Protein AF-A0A2V6USX5-F1 (afdb_monomer_lite)

pLDDT: mean 77.15, std 13.16, range [43.75, 92.25]

Radius of gyration: 32.13 Å; chains: 1; bounding box: 84×15×93 Å

Secondary structure (DSSP, 8-state):
--HHHHHHHHHHHHHHHHHHHHHHHHHHHHHHHHHTT-----HHHHHHHHHHHHHHHHHHHHHHHHHHHHHHHHHHHHHHHHHHHHHHHHHHHHHHTS-------------

Structure (mmCIF, N/CA/C/O backbone):
data_AF-A0A2V6USX5-F1
#
_entry.id   AF-A0A2V6USX5-F1
#
loop_
_atom_site.group_PDB
_atom_site.id
_atom_site.type_symbol
_atom_site.label_atom_id
_atom_site.label_alt_id
_atom_site.label_comp_id
_atom_site.label_asym_id
_atom_site.label_entity_id
_atom_site.label_seq_id
_atom_site.pdbx_PDB_ins_code
_atom_site.Cartn_x
_atom_site.Cartn_y
_atom_site.Cartn_z
_atom_site.occupancy
_atom_site.B_iso_or_equiv
_atom_site.auth_seq_id
_atom_site.auth_comp_id
_atom_site.auth_asym_id
_atom_site.auth_atom_id
_atom_site.pdbx_PDB_model_num
ATOM 1 N N . MET A 1 1 ? 27.424 0.234 -5.697 1.00 51.62 1 MET A N 1
ATOM 2 C CA . MET A 1 1 ? 26.794 -0.092 -4.396 1.00 51.62 1 MET A CA 1
ATOM 3 C C . MET A 1 1 ? 25.815 1.011 -3.959 1.00 51.62 1 MET A C 1
ATOM 5 O O . MET A 1 1 ? 25.961 1.557 -2.880 1.00 51.62 1 MET A O 1
ATOM 9 N N . VAL A 1 2 ? 24.807 1.354 -4.779 1.00 58.47 2 VAL A N 1
ATOM 10 C CA . VAL A 1 2 ? 23.863 2.470 -4.489 1.00 58.47 2 VAL A CA 1
ATOM 11 C C . VAL A 1 2 ? 22.418 1.989 -4.279 1.00 58.47 2 VAL A C 1
ATOM 13 O O . VAL A 1 2 ? 21.555 2.751 -3.870 1.00 58.47 2 VAL A O 1
ATOM 16 N N . LEU A 1 3 ? 22.141 0.704 -4.525 1.00 59.66 3 LEU A N 1
ATOM 17 C CA . LEU A 1 3 ? 20.786 0.153 -4.441 1.00 59.66 3 LEU A CA 1
ATOM 18 C C . LEU A 1 3 ? 20.282 0.053 -2.990 1.00 59.66 3 LEU A C 1
ATOM 20 O O . LEU A 1 3 ? 19.113 0.312 -2.728 1.00 59.66 3 LEU A O 1
ATOM 24 N N . ALA A 1 4 ? 21.177 -0.271 -2.051 1.00 70.81 4 ALA A N 1
ATOM 25 C CA . ALA A 1 4 ? 20.863 -0.369 -0.627 1.00 70.81 4 ALA A CA 1
ATOM 26 C C . ALA A 1 4 ? 20.376 0.966 -0.015 1.00 70.81 4 ALA A C 1
ATOM 28 O O . ALA A 1 4 ? 19.287 0.965 0.550 1.00 70.81 4 ALA A O 1
ATOM 29 N N . PRO A 1 5 ? 21.077 2.110 -0.173 1.00 81.56 5 PRO A N 1
ATOM 30 C CA . PRO A 1 5 ? 20.610 3.385 0.387 1.00 81.56 5 PRO A CA 1
ATOM 31 C C . PRO A 1 5 ? 19.331 3.921 -0.275 1.00 81.56 5 PRO A C 1
ATOM 33 O O . PRO A 1 5 ? 18.529 4.591 0.369 1.00 81.56 5 PRO A O 1
ATOM 36 N N . VAL A 1 6 ? 19.089 3.607 -1.552 1.00 85.19 6 VAL A N 1
ATOM 37 C CA . VAL A 1 6 ? 17.823 3.971 -2.213 1.00 85.19 6 VAL A CA 1
ATOM 38 C C . VAL A 1 6 ? 16.657 3.166 -1.632 1.00 85.19 6 VAL A C 1
ATOM 40 O O . VAL A 1 6 ? 15.585 3.719 -1.391 1.00 85.19 6 VAL A O 1
ATOM 43 N N . ALA A 1 7 ? 16.865 1.875 -1.363 1.00 84.69 7 ALA A N 1
ATOM 44 C CA . ALA A 1 7 ? 15.853 1.023 -0.750 1.00 84.69 7 ALA A CA 1
ATOM 45 C C . ALA A 1 7 ? 15.509 1.460 0.683 1.00 84.69 7 ALA A C 1
ATOM 47 O O . ALA A 1 7 ? 14.334 1.437 1.042 1.00 84.69 7 ALA A O 1
ATOM 48 N N . THR A 1 8 ? 16.491 1.899 1.480 1.00 87.06 8 THR A N 1
ATOM 49 C CA . THR A 1 8 ? 16.240 2.381 2.849 1.00 87.06 8 THR A CA 1
ATOM 50 C C . THR A 1 8 ? 15.443 3.680 2.856 1.00 87.06 8 THR A C 1
ATOM 52 O O . THR A 1 8 ? 14.432 3.757 3.544 1.00 87.06 8 THR A O 1
ATOM 55 N N . VAL A 1 9 ? 15.803 4.662 2.020 1.00 89.94 9 VAL A N 1
ATOM 56 C CA . VAL A 1 9 ? 15.051 5.930 1.917 1.00 89.94 9 VAL A CA 1
ATOM 57 C C . VAL A 1 9 ? 13.613 5.692 1.448 1.00 89.94 9 VAL A C 1
ATOM 59 O O . VAL A 1 9 ? 12.675 6.309 1.961 1.00 89.94 9 VAL A O 1
ATOM 62 N N . LEU A 1 10 ? 13.419 4.777 0.491 1.00 87.31 10 LEU A N 1
ATOM 63 C CA . LEU A 1 10 ? 12.087 4.365 0.048 1.00 87.31 10 LEU A CA 1
ATOM 64 C C . LEU A 1 10 ? 11.301 3.687 1.172 1.00 87.31 10 LEU A C 1
ATOM 66 O O . LEU A 1 10 ? 10.138 4.026 1.377 1.00 87.31 10 LEU A O 1
ATOM 70 N N . ALA A 1 11 ? 11.918 2.753 1.897 1.00 86.94 11 ALA A N 1
ATOM 71 C CA . ALA A 1 11 ? 11.276 2.055 3.004 1.00 86.94 11 ALA A CA 1
ATOM 72 C C . ALA A 1 11 ? 10.849 3.032 4.106 1.00 86.94 11 ALA A C 1
ATOM 74 O O . ALA A 1 11 ? 9.690 2.999 4.516 1.00 86.94 11 ALA A O 1
ATOM 75 N N . ASP A 1 12 ? 11.730 3.947 4.511 1.00 90.19 12 ASP A N 1
ATOM 76 C CA . ASP A 1 12 ? 11.435 4.953 5.534 1.00 90.19 12 ASP A CA 1
ATOM 77 C C . ASP A 1 12 ? 10.293 5.873 5.094 1.00 90.19 12 ASP A C 1
ATOM 79 O O . ASP A 1 12 ? 9.323 6.057 5.829 1.00 90.19 12 ASP A O 1
ATOM 83 N N . SER A 1 13 ? 10.339 6.370 3.855 1.00 88.50 13 SER A N 1
ATOM 84 C CA . SER A 1 13 ? 9.286 7.233 3.302 1.00 88.50 13 SER A CA 1
ATOM 85 C C . SER A 1 13 ? 7.931 6.519 3.243 1.00 88.50 13 SER A C 1
ATOM 87 O O . SER A 1 13 ? 6.896 7.096 3.587 1.00 88.50 13 SER A O 1
ATOM 89 N N . LEU A 1 14 ? 7.925 5.248 2.829 1.00 85.69 14 LEU A N 1
ATOM 90 C CA . LEU A 1 14 ? 6.715 4.430 2.766 1.00 85.69 14 LEU A CA 1
ATOM 91 C C . LEU A 1 14 ? 6.167 4.133 4.159 1.00 85.69 14 LEU A C 1
ATOM 93 O O . LEU A 1 14 ? 4.958 4.244 4.361 1.00 85.69 14 LEU A O 1
ATOM 97 N N . LEU A 1 15 ? 7.021 3.784 5.120 1.00 87.69 15 LEU A N 1
ATOM 98 C CA . LEU A 1 15 ? 6.609 3.528 6.498 1.00 87.69 15 LEU A CA 1
ATOM 99 C C . LEU A 1 15 ? 6.009 4.789 7.123 1.00 87.69 15 LEU A C 1
ATOM 101 O O . LEU A 1 15 ? 4.882 4.748 7.620 1.00 87.69 15 LEU A O 1
ATOM 105 N N . GLN A 1 16 ? 6.703 5.922 7.025 1.00 89.31 16 GLN A N 1
ATOM 106 C CA . GLN A 1 16 ? 6.259 7.186 7.610 1.00 89.31 16 GLN A CA 1
ATOM 107 C C . GLN A 1 16 ? 4.957 7.687 6.963 1.00 89.31 16 GLN A C 1
ATOM 109 O O . GLN A 1 16 ? 4.015 8.068 7.663 1.00 89.31 16 GLN A O 1
ATOM 114 N N . GLY A 1 17 ? 4.848 7.600 5.633 1.00 86.69 17 GLY A N 1
ATOM 115 C CA . GLY A 1 17 ? 3.623 7.940 4.906 1.00 86.69 17 GLY A CA 1
ATOM 116 C C . GLY A 1 17 ? 2.446 7.016 5.241 1.00 86.69 17 GLY A C 1
ATOM 117 O O . GLY A 1 17 ? 1.326 7.485 5.454 1.00 86.69 17 GLY A O 1
ATOM 118 N N . THR A 1 18 ? 2.691 5.706 5.352 1.00 86.75 18 THR A N 1
ATOM 119 C CA . THR A 1 18 ? 1.647 4.708 5.650 1.00 86.75 18 THR A CA 1
ATOM 120 C C . THR A 1 18 ? 1.109 4.859 7.070 1.00 86.75 18 THR A C 1
ATOM 122 O O . THR A 1 18 ? -0.099 4.735 7.280 1.00 86.75 18 THR A O 1
ATOM 125 N N . VAL A 1 19 ? 1.968 5.172 8.044 1.00 88.81 19 VAL A N 1
ATOM 126 C CA . VAL A 1 19 ? 1.549 5.421 9.434 1.00 88.81 19 VAL A CA 1
ATOM 127 C C . VAL A 1 19 ? 0.607 6.625 9.510 1.00 88.81 19 VAL A C 1
ATOM 129 O O . VAL A 1 19 ? -0.459 6.531 10.125 1.00 88.81 19 VAL A O 1
ATOM 132 N N . ASN A 1 20 ? 0.945 7.718 8.823 1.00 89.12 20 ASN A N 1
ATOM 133 C CA . ASN A 1 20 ? 0.098 8.910 8.769 1.00 89.12 20 ASN A CA 1
ATOM 134 C C . ASN A 1 20 ? -1.247 8.612 8.092 1.00 89.12 20 ASN A C 1
ATOM 136 O O . ASN A 1 20 ? -2.301 8.967 8.622 1.00 89.12 20 ASN A O 1
ATOM 140 N N . ALA A 1 21 ? -1.229 7.876 6.978 1.00 88.44 21 ALA A N 1
ATOM 141 C CA . ALA A 1 21 ? -2.445 7.460 6.286 1.00 88.44 21 ALA A CA 1
ATOM 142 C C . ALA A 1 21 ? -3.343 6.568 7.161 1.00 88.44 21 ALA A C 1
ATOM 144 O O . ALA A 1 21 ? -4.557 6.770 7.200 1.00 88.44 21 ALA A O 1
ATOM 145 N N . LEU A 1 22 ? -2.770 5.613 7.904 1.00 88.06 22 LEU A N 1
ATOM 146 C CA . LEU A 1 22 ? -3.520 4.737 8.809 1.00 88.06 22 LEU A CA 1
ATOM 147 C C . LEU A 1 22 ? -4.203 5.525 9.932 1.00 88.06 22 LEU A C 1
ATOM 149 O O . LEU A 1 22 ? -5.357 5.240 10.270 1.00 88.06 22 LEU A O 1
ATOM 153 N N . LEU A 1 23 ? -3.514 6.515 10.504 1.00 86.81 23 LEU A N 1
ATOM 154 C CA . LEU A 1 23 ? -4.079 7.359 11.553 1.00 86.81 23 LEU A CA 1
ATOM 155 C C . LEU A 1 23 ? -5.264 8.176 11.025 1.00 86.81 23 LEU A C 1
ATOM 157 O O . LEU A 1 23 ? -6.329 8.169 11.649 1.00 86.81 23 LEU A O 1
ATOM 161 N N . THR A 1 24 ? -5.120 8.794 9.849 1.00 90.81 24 THR A N 1
ATOM 162 C CA . THR A 1 24 ? -6.214 9.507 9.172 1.00 90.81 24 THR A CA 1
ATOM 163 C C . THR A 1 24 ? -7.392 8.578 8.903 1.00 90.81 24 THR A C 1
ATOM 165 O O . THR A 1 24 ? -8.538 8.924 9.189 1.00 90.81 24 THR A O 1
ATOM 168 N N . PHE A 1 25 ? -7.121 7.362 8.429 1.00 88.06 25 PHE A N 1
ATOM 169 C CA . PHE A 1 25 ? -8.159 6.383 8.135 1.00 88.06 25 PHE A CA 1
ATOM 170 C C . PHE A 1 25 ? -8.929 5.968 9.400 1.00 88.06 25 PHE A C 1
ATOM 172 O O . PHE A 1 25 ? -10.162 5.882 9.408 1.00 88.06 25 PHE A O 1
ATOM 179 N N . ARG A 1 26 ? -8.208 5.773 10.50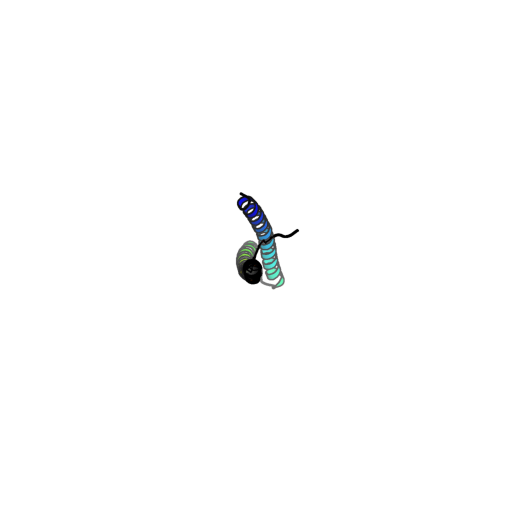7 1.00 87.31 26 ARG A N 1
ATOM 180 C CA . ARG A 1 26 ? -8.795 5.455 11.811 1.00 87.31 26 ARG A CA 1
ATOM 181 C C . ARG A 1 26 ? -9.674 6.591 12.331 1.00 87.31 26 ARG A C 1
ATOM 183 O O . ARG A 1 26 ? -10.771 6.314 12.813 1.00 87.31 26 ARG A O 1
ATOM 190 N N . ILE A 1 27 ? -9.228 7.844 12.215 1.00 89.25 27 ILE A N 1
ATOM 191 C CA . ILE A 1 27 ? -10.023 9.020 12.606 1.00 89.25 27 ILE A CA 1
ATOM 192 C C . ILE A 1 27 ? -11.270 9.139 11.721 1.00 89.25 27 ILE A C 1
ATOM 194 O O . ILE A 1 27 ? -12.361 9.335 12.249 1.00 89.25 27 ILE A O 1
ATOM 198 N N . GLY A 1 28 ? -11.146 8.921 10.410 1.00 87.88 28 GLY A N 1
ATOM 199 C CA . GLY A 1 28 ? -12.279 8.925 9.479 1.00 87.88 28 GLY A CA 1
ATOM 200 C C . GLY A 1 28 ? -13.342 7.875 9.820 1.00 87.88 28 GLY A C 1
ATOM 201 O O . GLY A 1 28 ? -14.531 8.184 9.828 1.00 87.88 28 GLY A O 1
ATOM 202 N N . CYS A 1 29 ? -12.935 6.655 10.189 1.00 86.00 29 CYS A N 1
ATOM 203 C CA . CYS A 1 29 ? -13.868 5.612 10.637 1.00 86.00 29 CYS A CA 1
ATOM 204 C C . CYS A 1 29 ? -14.566 5.976 11.957 1.00 86.00 29 CYS A C 1
ATOM 206 O O . CYS A 1 29 ? -15.749 5.682 12.131 1.00 86.00 29 CYS A O 1
ATOM 208 N N . ILE A 1 30 ? -13.853 6.620 12.889 1.00 86.00 30 ILE A N 1
ATOM 209 C CA . ILE A 1 30 ? -14.446 7.123 14.135 1.00 86.00 30 ILE A CA 1
ATOM 210 C C . ILE A 1 30 ? -15.476 8.209 13.808 1.00 86.00 30 ILE A C 1
ATOM 212 O O . ILE A 1 30 ? -16.630 8.076 14.207 1.00 86.00 30 ILE A O 1
ATOM 216 N N . ALA A 1 31 ? -15.094 9.225 13.033 1.00 87.31 31 ALA A N 1
ATOM 217 C CA . ALA A 1 31 ? -15.974 10.320 12.632 1.00 87.31 31 ALA A CA 1
ATOM 218 C C . ALA A 1 31 ? -17.236 9.805 11.925 1.00 87.31 31 ALA A C 1
ATOM 220 O O . ALA A 1 31 ? -18.343 10.153 12.322 1.00 87.31 31 ALA A O 1
ATOM 221 N N . LYS A 1 32 ? -17.084 8.874 10.972 1.00 85.38 32 LYS A N 1
ATOM 222 C CA . LYS A 1 32 ? -18.203 8.229 10.269 1.00 85.38 32 LYS A CA 1
ATOM 223 C C . LYS A 1 32 ? -19.205 7.583 11.230 1.00 85.38 32 LYS A C 1
ATOM 225 O O . LYS A 1 32 ? -20.406 7.684 11.013 1.00 85.38 32 LYS A O 1
ATOM 230 N N . ARG A 1 33 ? -18.731 6.932 12.298 1.00 81.12 33 ARG A N 1
ATOM 231 C CA . ARG A 1 33 ? -19.598 6.292 13.302 1.00 81.12 33 ARG A CA 1
ATOM 232 C C . ARG A 1 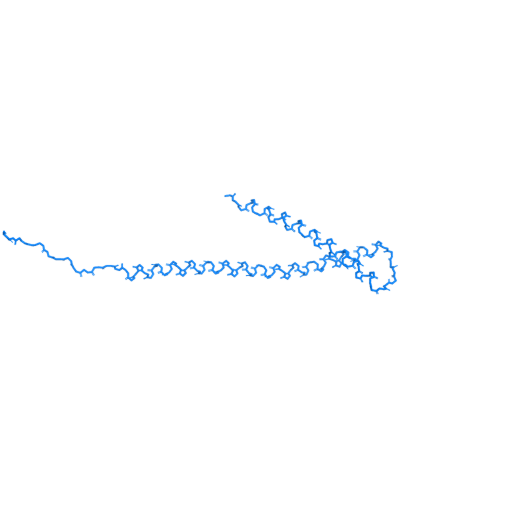33 ? -20.299 7.302 14.209 1.00 81.12 33 ARG A C 1
ATOM 234 O O . ARG A 1 33 ? -21.451 7.071 14.556 1.00 81.12 33 ARG A O 1
ATOM 241 N N . TYR A 1 34 ? -19.636 8.407 14.552 1.00 79.62 34 TYR A N 1
ATOM 242 C CA . TYR A 1 34 ? -20.261 9.506 15.295 1.00 79.62 34 TYR A CA 1
ATOM 243 C C . TYR A 1 34 ? -21.334 10.220 14.459 1.00 79.62 34 TYR A C 1
ATOM 245 O O . TYR A 1 34 ? -22.413 10.501 14.970 1.00 79.62 34 TYR A O 1
ATOM 253 N N . SER A 1 35 ? -21.086 10.446 13.165 1.00 80.62 35 SER A N 1
ATOM 254 C CA . SER A 1 35 ? -22.057 11.062 12.249 1.00 80.62 35 SER A CA 1
ATOM 255 C C . SER A 1 35 ? -23.228 10.144 11.877 1.00 80.62 35 SER A C 1
ATOM 257 O O . SER A 1 35 ? -24.266 10.635 11.452 1.00 80.62 35 SER A O 1
ATOM 259 N N . ALA A 1 36 ? -23.088 8.823 12.037 1.00 79.06 36 ALA A N 1
ATOM 260 C CA . ALA A 1 36 ? -24.126 7.844 11.703 1.00 79.06 36 ALA A CA 1
ATOM 261 C C . ALA A 1 36 ? -25.243 7.704 12.762 1.00 79.06 36 ALA A C 1
ATOM 263 O O . ALA A 1 36 ? -26.125 6.868 12.589 1.00 79.06 36 ALA A O 1
ATOM 264 N N . GLY A 1 37 ? -25.212 8.469 13.862 1.00 65.06 37 GLY A N 1
ATOM 265 C CA . GLY A 1 37 ? -26.285 8.477 14.871 1.00 65.06 37 GLY A CA 1
ATOM 266 C C . GLY A 1 37 ? -26.456 7.170 15.664 1.00 65.06 37 GLY A C 1
ATOM 267 O O . GLY A 1 37 ? -27.508 6.938 16.251 1.00 65.06 37 GLY A O 1
ATOM 268 N N . MET A 1 38 ? -25.446 6.294 15.675 1.00 62.16 38 MET A N 1
ATOM 269 C CA . MET A 1 38 ? -25.520 4.967 16.302 1.00 62.16 38 MET A CA 1
ATOM 270 C C . MET A 1 38 ? -25.493 5.072 17.846 1.00 62.16 38 MET A C 1
ATOM 272 O O . MET A 1 38 ? -24.679 5.842 18.364 1.00 62.16 38 MET A O 1
ATOM 276 N N . PRO A 1 39 ? -26.299 4.294 18.606 1.00 59.09 39 PRO A N 1
ATOM 277 C CA . PRO A 1 39 ? -26.251 4.305 20.070 1.00 59.09 39 PRO A CA 1
ATOM 278 C C . PRO A 1 39 ? -24.859 3.867 20.518 1.00 59.09 39 PRO A C 1
ATOM 280 O O . PRO A 1 39 ? -24.444 2.759 20.183 1.00 59.09 39 PRO A O 1
ATOM 283 N N . LEU A 1 40 ? -24.120 4.740 21.212 1.00 61.28 40 LEU A N 1
ATOM 284 C CA . LEU A 1 40 ? -22.710 4.531 21.549 1.00 61.28 40 LEU A CA 1
ATOM 285 C C . LEU A 1 40 ? -22.520 3.211 22.324 1.00 61.28 40 LEU A C 1
ATOM 287 O O . LEU A 1 40 ? -22.821 3.157 23.518 1.00 61.28 40 LEU A O 1
ATOM 291 N N . PRO A 1 41 ? -21.914 2.167 21.724 1.00 65.38 41 PRO A N 1
ATOM 292 C CA . PRO A 1 41 ? -21.230 1.163 22.519 1.00 65.38 41 PRO A CA 1
ATOM 293 C C . PRO A 1 41 ? -20.028 1.858 23.169 1.00 65.38 41 PRO A C 1
ATOM 295 O O . PRO A 1 41 ? -19.543 2.873 22.659 1.00 65.38 41 PRO A O 1
ATOM 298 N N . SER A 1 42 ? -19.508 1.311 24.271 1.00 69.38 42 SER A N 1
ATOM 299 C CA . SER A 1 42 ? -18.373 1.908 24.990 1.00 69.38 42 SER A CA 1
ATOM 300 C C . SER A 1 42 ? -17.292 2.440 24.032 1.00 69.38 42 SER A C 1
ATOM 302 O O . SER A 1 42 ? -16.882 1.763 23.082 1.00 69.38 42 SER A O 1
ATOM 304 N N . ALA A 1 43 ? -16.793 3.658 24.277 1.00 71.44 43 ALA A N 1
ATOM 305 C CA . ALA A 1 43 ? -15.824 4.332 23.401 1.00 71.44 43 ALA A CA 1
ATOM 306 C C . ALA A 1 43 ? -14.573 3.475 23.101 1.00 71.44 43 ALA A C 1
ATOM 308 O O . ALA A 1 43 ? -13.846 3.703 22.131 1.00 71.44 43 ALA A O 1
ATOM 309 N N . LYS A 1 44 ? -14.292 2.477 23.944 1.00 73.25 44 LYS A N 1
ATOM 310 C CA . LYS A 1 44 ? -13.220 1.494 23.771 1.00 73.25 44 LYS A CA 1
ATOM 311 C C . LYS A 1 44 ? -13.496 0.523 22.612 1.00 73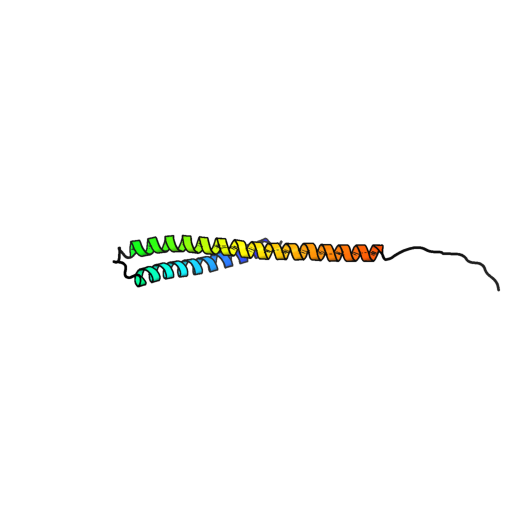.25 44 LYS A C 1
ATOM 313 O O . LYS A 1 44 ? -12.591 0.251 21.823 1.00 73.25 44 LYS A O 1
ATOM 318 N N . LEU A 1 45 ? -14.733 0.050 22.464 1.00 75.12 45 LEU A N 1
ATOM 319 C CA . LEU A 1 45 ? -15.140 -0.856 21.385 1.00 75.12 45 LEU A CA 1
ATOM 320 C C . LEU A 1 45 ? -15.181 -0.142 20.032 1.00 75.12 45 LEU A C 1
ATOM 322 O O . LEU A 1 45 ? -14.664 -0.676 19.051 1.00 75.12 45 LEU A O 1
ATOM 326 N N . VAL A 1 46 ? -15.689 1.095 19.995 1.00 77.69 46 VAL A N 1
ATOM 327 C CA . VAL A 1 46 ? -15.722 1.919 18.772 1.00 77.69 46 VAL A CA 1
ATOM 328 C C . VAL A 1 46 ? -14.311 2.158 18.238 1.00 77.69 46 VAL A C 1
ATOM 330 O O . VAL A 1 46 ? -14.044 1.920 17.062 1.00 77.69 46 VAL A O 1
ATOM 333 N N . ARG A 1 47 ? -13.368 2.537 19.109 1.00 75.25 47 ARG A N 1
ATOM 334 C CA . ARG A 1 47 ? -11.966 2.771 18.727 1.00 75.25 47 ARG A CA 1
ATOM 335 C C . ARG A 1 47 ? -11.255 1.511 18.225 1.00 75.25 47 ARG A C 1
ATOM 337 O O . ARG A 1 47 ? -10.403 1.618 17.342 1.00 75.25 47 ARG A O 1
ATOM 344 N N . LYS A 1 48 ? -11.582 0.336 18.778 1.00 76.75 48 LYS A N 1
ATOM 345 C CA . LYS A 1 48 ? -11.010 -0.959 18.364 1.00 76.75 48 LYS A CA 1
ATOM 346 C C . LYS A 1 48 ? -11.575 -1.414 17.016 1.00 76.75 48 LYS A C 1
ATOM 348 O O . LYS A 1 48 ? -10.817 -1.843 16.149 1.00 76.75 48 LYS A O 1
ATOM 353 N N . ALA A 1 49 ? -12.885 -1.279 16.829 1.00 79.56 49 ALA A N 1
ATOM 354 C CA . ALA A 1 49 ? -13.555 -1.610 15.578 1.00 79.56 49 ALA A CA 1
ATOM 355 C C . ALA A 1 49 ? -13.132 -0.671 14.435 1.00 79.56 49 ALA A C 1
ATOM 357 O O . ALA A 1 49 ? -12.797 -1.152 13.357 1.00 79.56 49 ALA A O 1
ATOM 358 N N . ALA A 1 50 ? -13.035 0.636 14.699 1.00 80.00 50 ALA A N 1
ATOM 359 C CA . ALA A 1 50 ? -12.540 1.617 13.733 1.00 80.00 50 ALA A CA 1
ATOM 360 C C . ALA A 1 50 ? -11.087 1.350 13.311 1.00 80.00 50 ALA A C 1
ATOM 362 O O . ALA A 1 50 ? -10.744 1.547 12.154 1.00 80.00 50 ALA A O 1
ATOM 363 N N . GLY A 1 51 ? -10.235 0.860 14.221 1.00 80.19 51 GLY A N 1
ATOM 364 C CA . GLY A 1 51 ? -8.873 0.446 13.874 1.00 80.19 51 GLY A CA 1
ATOM 365 C C . GLY A 1 51 ? -8.846 -0.711 12.871 1.00 80.19 51 GLY A C 1
ATOM 366 O O . GLY A 1 51 ? -8.123 -0.642 11.883 1.00 80.19 51 GLY A O 1
ATOM 367 N N . ARG A 1 52 ? -9.674 -1.743 13.082 1.00 83.06 52 ARG A N 1
ATOM 368 C CA . ARG A 1 52 ? -9.777 -2.879 12.148 1.00 83.06 52 ARG A CA 1
ATOM 369 C C . ARG A 1 52 ? -10.320 -2.453 10.788 1.00 83.06 52 ARG A C 1
ATOM 371 O O . ARG A 1 52 ? -9.719 -2.771 9.766 1.00 83.06 52 ARG A O 1
ATOM 378 N N . GLU A 1 53 ? -11.418 -1.704 10.780 1.00 85.19 53 GLU A N 1
ATOM 379 C CA . GLU A 1 53 ? -12.028 -1.182 9.553 1.00 85.19 53 GLU A CA 1
ATOM 380 C C . GLU A 1 53 ? -11.023 -0.337 8.759 1.00 85.19 53 GLU A C 1
ATOM 382 O O . GLU A 1 53 ? -10.834 -0.551 7.562 1.00 85.19 53 GLU A O 1
ATOM 387 N N . ALA A 1 54 ? -10.272 0.519 9.455 1.00 86.44 54 ALA A N 1
ATOM 388 C CA . ALA A 1 54 ? -9.243 1.340 8.846 1.00 86.44 54 ALA A CA 1
ATOM 389 C C . ALA A 1 54 ? -8.100 0.540 8.221 1.00 86.44 54 ALA A C 1
ATOM 391 O O . ALA A 1 54 ? -7.689 0.845 7.105 1.00 86.44 54 ALA A O 1
ATOM 392 N N . THR A 1 55 ? -7.613 -0.509 8.890 1.00 85.88 55 THR A N 1
ATOM 393 C CA . THR A 1 55 ? -6.565 -1.371 8.318 1.00 85.88 55 THR A CA 1
ATOM 394 C C . THR A 1 55 ? -7.033 -2.112 7.067 1.00 85.88 55 THR A C 1
ATOM 396 O O . THR A 1 55 ? -6.281 -2.211 6.100 1.00 85.88 55 THR A O 1
ATOM 399 N N . VAL A 1 56 ? -8.284 -2.586 7.049 1.00 87.69 56 VAL A N 1
ATOM 400 C CA . VAL A 1 56 ? -8.857 -3.286 5.889 1.00 87.69 56 VAL A CA 1
ATOM 401 C C . VAL A 1 56 ? -9.015 -2.327 4.714 1.00 87.69 56 VAL A C 1
ATOM 403 O O . VAL A 1 56 ? -8.606 -2.638 3.593 1.00 87.69 56 VAL A O 1
ATOM 406 N N . MET A 1 57 ? -9.568 -1.140 4.963 1.00 87.50 57 MET A N 1
ATOM 407 C CA . MET A 1 57 ? -9.756 -0.155 3.906 1.00 87.50 57 MET A CA 1
ATOM 408 C C . MET A 1 57 ? -8.415 0.361 3.377 1.00 87.50 57 MET A C 1
ATOM 410 O O . MET A 1 57 ? -8.236 0.396 2.158 1.00 87.50 57 MET A O 1
ATOM 414 N N . LEU A 1 58 ? -7.446 0.650 4.252 1.00 86.81 58 LEU A N 1
ATOM 415 C CA . LEU A 1 58 ? -6.091 1.020 3.843 1.00 86.81 58 LEU A CA 1
ATOM 416 C C . LEU A 1 58 ? -5.442 -0.083 2.998 1.00 86.81 58 LEU A C 1
ATOM 418 O O . LEU A 1 58 ? -4.937 0.207 1.917 1.00 86.81 58 LEU A O 1
ATOM 422 N N . GLY A 1 59 ? -5.525 -1.347 3.425 1.00 85.00 59 GLY A N 1
ATOM 423 C CA . GLY A 1 59 ? -5.005 -2.483 2.661 1.00 85.00 59 GLY A CA 1
ATOM 424 C C . GLY A 1 59 ? -5.628 -2.593 1.266 1.00 85.00 59 GLY A C 1
ATOM 425 O O . GLY A 1 59 ? -4.917 -2.804 0.284 1.00 85.00 59 GLY A O 1
ATOM 426 N N . SER A 1 60 ? -6.939 -2.364 1.146 1.00 86.75 60 SER A N 1
ATOM 427 C CA . SER A 1 60 ? -7.630 -2.381 -0.150 1.00 86.75 60 SER A CA 1
ATOM 428 C C . SER A 1 60 ? -7.193 -1.242 -1.083 1.00 86.75 60 SER A C 1
ATOM 430 O O . SER A 1 60 ? -7.076 -1.446 -2.293 1.00 86.75 60 SER A O 1
ATOM 432 N N . VAL A 1 61 ? -6.929 -0.052 -0.532 1.00 87.56 61 VAL A N 1
ATOM 433 C CA . VAL A 1 61 ? -6.460 1.116 -1.289 1.00 87.56 61 VAL A CA 1
ATOM 434 C C . VAL A 1 61 ? -5.019 0.902 -1.734 1.00 87.56 61 VAL A C 1
ATOM 436 O O . VAL A 1 61 ? -4.723 1.053 -2.918 1.00 87.56 61 VAL A O 1
ATOM 439 N N . VAL A 1 62 ? -4.147 0.467 -0.822 1.00 86.50 62 VAL A N 1
ATOM 440 C CA . VAL A 1 62 ? -2.747 0.153 -1.129 1.00 86.50 62 VAL A CA 1
ATOM 441 C C . VAL A 1 62 ? -2.669 -0.932 -2.201 1.00 86.50 62 VAL A C 1
ATOM 443 O O . VAL A 1 62 ? -2.005 -0.725 -3.206 1.00 86.50 62 VAL A O 1
ATOM 446 N N . ALA A 1 63 ? -3.424 -2.028 -2.086 1.00 86.00 63 ALA A N 1
ATOM 447 C CA . ALA A 1 63 ? -3.419 -3.090 -3.096 1.00 86.00 63 ALA A CA 1
ATOM 448 C C . ALA A 1 63 ? -3.826 -2.599 -4.500 1.00 86.00 63 ALA A C 1
ATOM 450 O O . ALA A 1 63 ? -3.268 -3.051 -5.503 1.00 86.00 63 ALA A O 1
ATOM 451 N N . LYS A 1 64 ? -4.787 -1.669 -4.594 1.00 87.50 64 LYS A N 1
ATOM 452 C CA . LYS A 1 64 ? -5.179 -1.047 -5.870 1.00 87.50 64 LYS A CA 1
ATOM 453 C C . LYS A 1 64 ? -4.078 -0.135 -6.408 1.00 87.50 64 LYS A C 1
ATOM 455 O O . LYS A 1 64 ? -3.727 -0.238 -7.580 1.00 87.50 64 LYS A O 1
ATOM 460 N N . LEU A 1 65 ? -3.518 0.721 -5.556 1.00 84.38 65 LEU A N 1
ATOM 461 C CA . LEU A 1 65 ? -2.468 1.664 -5.939 1.00 84.38 65 LEU A CA 1
ATOM 462 C C . LEU A 1 65 ? -1.185 0.946 -6.353 1.00 84.38 65 LEU A C 1
ATOM 464 O O . LEU A 1 65 ? -0.624 1.278 -7.391 1.00 84.38 65 LEU A O 1
ATOM 468 N N . THR A 1 66 ? -0.757 -0.078 -5.614 1.00 85.31 66 THR A N 1
ATOM 469 C CA . THR A 1 66 ? 0.421 -0.881 -5.955 1.00 85.31 66 THR A CA 1
ATOM 470 C C . THR A 1 66 ? 0.262 -1.524 -7.326 1.00 85.31 66 THR A C 1
ATOM 472 O O . THR A 1 66 ? 1.178 -1.426 -8.130 1.00 85.31 66 THR A O 1
ATOM 475 N N . LYS A 1 67 ? -0.906 -2.091 -7.661 1.00 90.44 67 LYS A N 1
ATOM 476 C CA . LYS A 1 67 ? -1.149 -2.629 -9.014 1.00 90.44 67 LYS A CA 1
ATOM 477 C C . LYS A 1 67 ? -0.942 -1.570 -10.099 1.00 90.44 67 LYS A C 1
ATOM 479 O O . LYS A 1 67 ? -0.280 -1.848 -11.096 1.00 90.44 67 LYS A O 1
ATOM 484 N N . THR A 1 68 ? -1.469 -0.364 -9.899 1.00 90.31 68 THR A N 1
ATOM 485 C CA . THR A 1 68 ? -1.320 0.745 -10.851 1.00 90.31 68 THR A CA 1
ATOM 486 C C . THR A 1 68 ? 0.129 1.219 -10.956 1.00 90.31 68 THR A C 1
ATOM 488 O O . THR A 1 68 ? 0.645 1.359 -12.062 1.00 90.31 68 THR A O 1
ATOM 491 N N . VAL A 1 69 ? 0.802 1.428 -9.822 1.00 88.50 69 VAL A N 1
ATOM 492 C CA . VAL A 1 69 ? 2.192 1.903 -9.772 1.00 88.50 69 VAL A CA 1
ATOM 493 C C . VAL A 1 69 ? 3.135 0.863 -10.367 1.00 88.50 69 VAL A C 1
ATOM 495 O O . VAL A 1 69 ? 3.927 1.199 -11.240 1.00 88.50 69 VAL A O 1
ATOM 498 N N . THR A 1 70 ? 3.022 -0.405 -9.969 1.00 87.56 70 THR A N 1
ATOM 499 C CA . THR A 1 70 ? 3.834 -1.493 -10.526 1.00 87.56 70 THR A CA 1
ATOM 500 C C . THR A 1 70 ? 3.628 -1.611 -12.030 1.00 87.56 70 THR A C 1
ATOM 502 O O . THR A 1 70 ? 4.611 -1.734 -12.754 1.00 87.56 70 THR A O 1
ATOM 505 N N . LYS A 1 71 ? 2.385 -1.503 -12.520 1.00 91.94 71 LYS A N 1
ATOM 506 C CA . LYS A 1 71 ? 2.109 -1.510 -13.960 1.00 91.94 71 LYS A CA 1
ATOM 507 C C . LYS A 1 71 ? 2.765 -0.326 -14.674 1.00 91.94 71 LYS A C 1
ATOM 509 O O . LYS A 1 71 ? 3.445 -0.530 -15.669 1.00 91.94 71 LYS A O 1
ATOM 514 N N . ALA A 1 72 ? 2.632 0.889 -14.147 1.00 90.81 72 ALA A N 1
ATOM 515 C CA . ALA A 1 72 ? 3.238 2.080 -14.742 1.00 90.81 72 ALA A CA 1
ATOM 516 C C . ALA A 1 72 ? 4.776 2.018 -14.759 1.00 90.81 72 ALA A C 1
ATOM 518 O O . ALA A 1 72 ? 5.407 2.388 -15.754 1.00 90.81 72 ALA A O 1
ATOM 519 N N . VAL A 1 73 ? 5.383 1.524 -13.676 1.00 89.88 73 VAL A N 1
ATOM 520 C CA . VAL A 1 73 ? 6.835 1.313 -13.581 1.00 89.88 73 VAL A CA 1
ATOM 521 C C . VAL A 1 73 ? 7.281 0.245 -14.577 1.00 89.88 73 VAL A C 1
ATOM 523 O O . VAL A 1 73 ? 8.253 0.461 -15.298 1.00 89.88 73 VAL A O 1
ATOM 526 N N . TRP A 1 74 ? 6.552 -0.868 -14.667 1.00 92.25 74 TRP A N 1
ATOM 527 C CA . TRP A 1 74 ? 6.833 -1.944 -15.614 1.00 92.25 74 TRP A CA 1
ATOM 528 C C . TRP A 1 74 ? 6.735 -1.469 -17.064 1.00 92.25 74 TRP A C 1
ATOM 530 O O . TRP A 1 74 ? 7.678 -1.652 -17.830 1.00 92.25 74 TRP A O 1
ATOM 540 N N . ASP A 1 75 ? 5.650 -0.783 -17.423 1.00 91.75 75 ASP A N 1
ATOM 541 C CA . ASP A 1 75 ? 5.436 -0.232 -18.763 1.00 91.75 75 ASP A CA 1
ATOM 542 C C . ASP A 1 75 ? 6.539 0.774 -19.134 1.00 91.75 75 ASP A C 1
ATOM 544 O O . ASP A 1 75 ? 7.037 0.781 -20.263 1.00 91.75 75 ASP A O 1
ATOM 548 N N . SER A 1 76 ? 6.973 1.598 -18.177 1.00 89.31 76 SER A N 1
ATOM 549 C CA . SER A 1 76 ? 8.074 2.550 -18.372 1.00 89.31 76 SER A CA 1
ATOM 550 C C . SER A 1 76 ? 9.416 1.841 -18.560 1.00 89.31 76 SER A C 1
ATOM 552 O O . SER A 1 76 ? 10.172 2.181 -19.473 1.00 89.31 76 SER A O 1
ATOM 554 N N . ALA A 1 77 ? 9.699 0.816 -17.756 1.00 89.12 77 ALA A N 1
ATOM 555 C CA . ALA A 1 77 ? 10.902 0.003 -17.899 1.00 89.12 77 ALA A CA 1
ATOM 556 C C . ALA A 1 77 ? 10.934 -0.711 -19.262 1.00 89.12 77 ALA A C 1
ATOM 558 O O . ALA A 1 77 ? 11.943 -0.647 -19.971 1.00 89.12 77 ALA A O 1
ATOM 559 N N . LEU A 1 78 ? 9.810 -1.309 -19.677 1.00 88.06 78 LEU A N 1
ATOM 560 C CA . LEU A 1 78 ? 9.680 -1.978 -20.971 1.00 88.06 78 LEU A CA 1
ATOM 561 C C . LEU A 1 78 ? 9.920 -1.012 -22.135 1.00 88.06 78 LEU A C 1
ATOM 563 O O . LEU A 1 78 ? 10.620 -1.360 -23.089 1.00 88.06 78 LEU A O 1
ATOM 567 N N . ARG A 1 79 ? 9.373 0.208 -22.056 1.00 85.62 79 ARG A N 1
ATOM 568 C CA . ARG A 1 79 ? 9.568 1.270 -23.059 1.00 85.62 79 ARG A CA 1
ATOM 569 C C . ARG A 1 79 ? 11.027 1.688 -23.188 1.00 85.62 79 ARG A C 1
ATOM 571 O O . ARG A 1 79 ? 11.507 1.866 -24.305 1.00 85.62 79 ARG A O 1
ATOM 578 N N . VAL A 1 80 ? 11.755 1.810 -22.079 1.00 86.88 80 VAL A N 1
ATOM 579 C CA . VAL A 1 80 ? 13.187 2.150 -22.112 1.00 86.88 80 VAL A CA 1
ATOM 580 C C . VAL A 1 80 ? 14.008 1.018 -22.738 1.00 86.88 80 VAL A C 1
ATOM 582 O O . VAL A 1 80 ? 14.892 1.284 -23.555 1.00 86.88 80 VAL A O 1
ATOM 585 N N . VAL A 1 81 ? 13.700 -0.241 -22.414 1.00 82.69 81 VAL A N 1
ATOM 586 C CA . VAL A 1 81 ? 14.386 -1.416 -22.983 1.00 82.69 81 VAL A CA 1
ATOM 587 C C . VAL A 1 81 ? 14.119 -1.543 -24.485 1.00 82.69 81 VAL A C 1
ATOM 589 O O . VAL A 1 81 ? 15.058 -1.651 -25.276 1.00 82.69 81 VAL A O 1
ATOM 592 N N . THR A 1 82 ? 12.857 -1.454 -24.906 1.00 84.44 82 THR A N 1
ATOM 593 C CA . THR A 1 82 ? 12.486 -1.514 -26.331 1.00 84.44 82 THR A CA 1
ATOM 594 C C . THR A 1 82 ? 12.978 -0.299 -27.117 1.00 84.44 82 THR A C 1
ATOM 596 O O . THR A 1 82 ? 13.416 -0.454 -28.256 1.00 84.44 82 THR A O 1
ATOM 599 N N . GLY A 1 83 ? 12.989 0.897 -26.523 1.00 74.94 83 GLY A N 1
ATOM 600 C CA . GLY A 1 83 ? 13.553 2.106 -27.129 1.00 74.94 83 GLY A CA 1
ATOM 601 C C . GLY A 1 83 ? 15.064 2.006 -27.352 1.00 74.94 83 GLY A C 1
ATOM 602 O O . GLY A 1 83 ? 15.548 2.321 -28.440 1.00 74.94 83 GLY A O 1
ATOM 603 N N . LYS A 1 84 ? 15.812 1.480 -26.372 1.00 73.19 84 LYS A N 1
ATOM 604 C CA . LYS A 1 84 ? 17.251 1.199 -26.524 1.00 73.19 84 LYS A CA 1
ATOM 605 C C . LYS A 1 84 ? 17.521 0.106 -27.561 1.00 73.19 84 LYS A C 1
ATOM 607 O O . LYS A 1 84 ? 18.454 0.256 -28.345 1.00 73.19 84 LYS A O 1
ATOM 612 N N . GLY A 1 85 ? 16.692 -0.938 -27.617 1.00 67.94 85 GLY A N 1
ATOM 613 C CA . GLY A 1 85 ? 16.771 -1.991 -28.635 1.00 67.94 85 GLY A CA 1
ATOM 614 C C . GLY A 1 85 ? 16.529 -1.465 -30.052 1.00 67.94 85 GLY A C 1
ATOM 615 O O . GLY A 1 85 ? 17.315 -1.748 -30.951 1.00 67.94 85 GLY A O 1
ATOM 616 N N . LYS A 1 86 ? 15.516 -0.611 -30.246 1.00 69.00 86 LYS A N 1
ATOM 617 C CA . LYS A 1 86 ? 15.259 0.064 -31.531 1.00 69.00 86 LYS A CA 1
ATOM 618 C C . LYS A 1 86 ? 16.379 1.033 -31.914 1.00 69.00 86 LYS A C 1
ATOM 620 O O . LYS A 1 86 ? 16.758 1.090 -33.080 1.00 69.00 86 LYS A O 1
ATOM 625 N N . ALA A 1 87 ? 16.954 1.750 -30.950 1.00 67.88 87 ALA A N 1
ATOM 626 C CA . ALA A 1 87 ? 18.105 2.620 -31.188 1.00 67.88 87 ALA A CA 1
ATOM 627 C C . ALA A 1 87 ? 19.388 1.833 -31.526 1.00 67.88 87 ALA A C 1
ATOM 629 O O . ALA A 1 87 ? 20.198 2.288 -32.330 1.00 67.88 87 ALA A O 1
ATOM 630 N N . ALA A 1 88 ? 19.586 0.651 -30.936 1.00 69.38 88 ALA A N 1
ATOM 631 C CA . ALA A 1 88 ? 20.692 -0.246 -31.268 1.00 69.38 88 ALA A CA 1
ATOM 632 C C . ALA A 1 88 ? 20.499 -0.906 -32.644 1.00 69.38 88 ALA A C 1
ATOM 634 O O . ALA A 1 88 ? 21.408 -0.864 -33.469 1.00 69.38 88 ALA A O 1
ATOM 635 N N . ALA A 1 89 ? 19.299 -1.408 -32.941 1.00 69.56 89 ALA A N 1
ATOM 636 C CA . ALA A 1 89 ? 18.946 -1.968 -34.246 1.00 69.56 89 ALA A CA 1
ATOM 637 C C . ALA A 1 89 ? 19.035 -0.918 -35.366 1.00 69.56 89 AL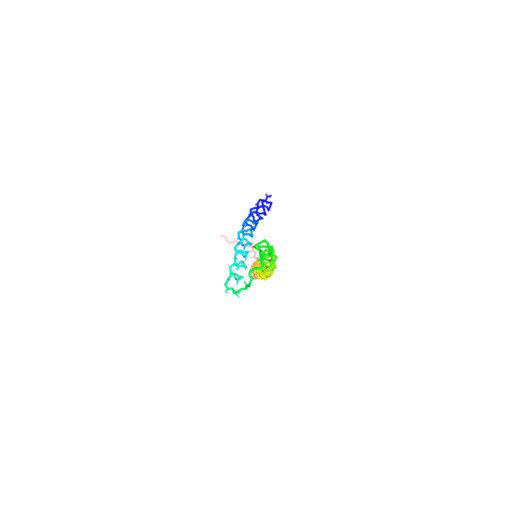A A C 1
ATOM 639 O O . ALA A 1 89 ? 19.581 -1.192 -36.429 1.00 69.56 89 ALA A O 1
ATOM 640 N N . GLY A 1 90 ? 18.593 0.317 -35.110 1.00 70.12 90 GLY A N 1
ATOM 641 C CA . GLY A 1 90 ? 18.719 1.435 -36.047 1.00 70.12 90 GLY A CA 1
ATOM 642 C C . GLY A 1 90 ? 20.156 1.929 -36.251 1.00 70.12 90 GLY A C 1
ATOM 643 O O . GLY A 1 90 ? 20.421 2.603 -37.245 1.00 70.12 90 GLY A O 1
ATOM 644 N N . ARG A 1 91 ? 21.086 1.605 -35.339 1.00 68.06 91 ARG A N 1
ATOM 645 C CA . ARG A 1 91 ? 22.533 1.808 -35.530 1.00 68.06 91 ARG A CA 1
ATOM 646 C C . ARG A 1 91 ? 23.161 0.667 -36.325 1.00 68.06 91 ARG A C 1
ATOM 648 O O . ARG A 1 91 ? 23.952 0.940 -37.219 1.00 68.06 91 ARG A O 1
ATOM 655 N N . LEU A 1 92 ? 22.756 -0.576 -36.065 1.00 67.06 92 LEU A N 1
ATOM 656 C CA . LEU A 1 92 ? 23.228 -1.749 -36.804 1.00 67.06 92 LEU A CA 1
ATOM 657 C C . LEU A 1 92 ? 22.758 -1.731 -38.268 1.00 67.06 92 LEU A C 1
ATOM 659 O O . LEU A 1 92 ? 23.558 -1.942 -39.170 1.00 67.06 92 LEU A O 1
ATOM 663 N N . ALA A 1 93 ? 21.492 -1.385 -38.515 1.00 70.00 93 ALA A N 1
ATOM 664 C CA . ALA A 1 93 ? 20.950 -1.222 -39.863 1.00 70.00 93 ALA A CA 1
ATOM 665 C C . ALA A 1 93 ? 21.659 -0.097 -40.636 1.00 70.00 93 ALA A C 1
ATOM 667 O O . ALA A 1 93 ? 21.931 -0.244 -41.822 1.00 70.00 93 ALA A O 1
ATOM 668 N N . ARG A 1 94 ? 22.026 1.003 -39.960 1.00 66.12 94 ARG A N 1
ATOM 669 C CA . ARG A 1 94 ? 22.821 2.085 -40.566 1.00 66.12 94 ARG A CA 1
ATOM 670 C C . ARG A 1 94 ? 24.262 1.672 -40.867 1.00 66.12 94 ARG A C 1
ATOM 672 O O . ARG A 1 94 ? 24.811 2.141 -41.852 1.00 66.12 94 ARG A O 1
ATOM 679 N N . GLY A 1 95 ? 24.853 0.811 -40.038 1.00 64.19 95 GLY A N 1
ATOM 680 C CA . GLY A 1 95 ? 26.178 0.235 -40.280 1.00 64.19 95 GLY A CA 1
ATOM 681 C C . GLY A 1 95 ? 26.187 -0.770 -41.435 1.00 64.19 95 GLY A C 1
ATOM 682 O O . GLY A 1 95 ? 27.119 -0.770 -42.225 1.00 64.19 95 GLY A O 1
ATOM 683 N N . LEU A 1 96 ? 25.124 -1.569 -41.589 1.00 64.25 96 LEU A N 1
ATOM 684 C CA . LEU A 1 96 ? 24.982 -2.529 -42.694 1.00 64.25 96 LEU A CA 1
ATOM 685 C C . LEU A 1 96 ? 24.635 -1.867 -44.036 1.00 64.25 96 LEU A C 1
ATOM 687 O O . LEU A 1 96 ? 25.016 -2.375 -45.083 1.00 64.25 96 LEU A O 1
ATOM 691 N N . LEU A 1 97 ? 23.971 -0.709 -44.017 1.00 62.34 97 LEU A N 1
ATOM 692 C CA . LEU A 1 97 ? 23.809 0.155 -45.194 1.00 62.34 97 LEU A CA 1
ATOM 693 C C . LEU A 1 97 ? 25.058 1.023 -45.477 1.00 62.34 97 LEU A C 1
ATOM 695 O O . LEU A 1 97 ? 25.041 1.819 -46.412 1.00 62.34 97 LEU A O 1
ATOM 699 N N . GLY A 1 98 ? 26.137 0.870 -44.695 1.00 57.22 98 GLY A N 1
ATOM 700 C CA . GLY A 1 98 ? 27.363 1.671 -44.747 1.00 57.22 98 GLY A CA 1
ATOM 701 C C . GLY A 1 98 ? 28.649 0.910 -45.126 1.00 57.22 98 GLY A C 1
ATOM 702 O O . GLY A 1 98 ? 29.631 1.038 -44.404 1.00 57.22 98 GLY A O 1
ATOM 703 N N . GLY A 1 99 ? 28.664 0.189 -46.264 1.00 56.84 99 GLY A N 1
ATOM 704 C CA . GLY A 1 99 ? 29.863 -0.174 -47.078 1.00 56.84 99 GLY A CA 1
ATOM 705 C C . GLY A 1 99 ? 30.650 -1.454 -46.701 1.00 56.84 99 GLY A C 1
ATOM 706 O O . GLY A 1 99 ? 30.423 -1.954 -45.600 1.00 56.84 99 GLY A O 1
ATOM 707 N N . PRO A 1 100 ? 31.604 -1.982 -47.537 1.00 67.00 100 PRO A N 1
ATOM 708 C CA . PRO A 1 100 ? 32.352 -1.322 -48.647 1.00 67.00 100 PRO A CA 1
ATOM 709 C C . PRO A 1 100 ? 32.750 -2.180 -49.919 1.00 67.00 100 PRO A C 1
ATOM 711 O O . PRO A 1 100 ? 32.471 -3.372 -49.975 1.00 67.00 100 PRO A O 1
ATOM 714 N N . ALA A 1 101 ? 33.511 -1.554 -50.861 1.00 44.84 101 ALA A N 1
ATOM 715 C CA . ALA A 1 101 ? 34.347 -2.056 -52.009 1.00 44.84 101 ALA A CA 1
ATOM 716 C C . ALA A 1 101 ? 33.700 -2.122 -53.425 1.00 44.84 101 ALA A C 1
ATOM 718 O O . ALA A 1 101 ? 32.611 -2.657 -53.555 1.00 44.84 101 ALA A O 1
ATOM 719 N N . GLY A 1 102 ? 34.264 -1.648 -54.557 1.00 46.84 102 GLY A N 1
ATOM 720 C CA . GLY A 1 102 ? 35.574 -1.101 -55.005 1.00 46.84 102 GLY A CA 1
ATOM 721 C C . GLY A 1 102 ? 35.441 -0.584 -56.480 1.00 46.84 102 GLY A C 1
ATOM 722 O O . GLY A 1 102 ? 34.296 -0.481 -56.917 1.00 46.84 102 GLY A O 1
ATOM 723 N N . PRO A 1 103 ? 36.503 -0.263 -57.268 1.00 45.06 103 PRO A N 1
ATOM 724 C CA . PRO A 1 103 ? 37.8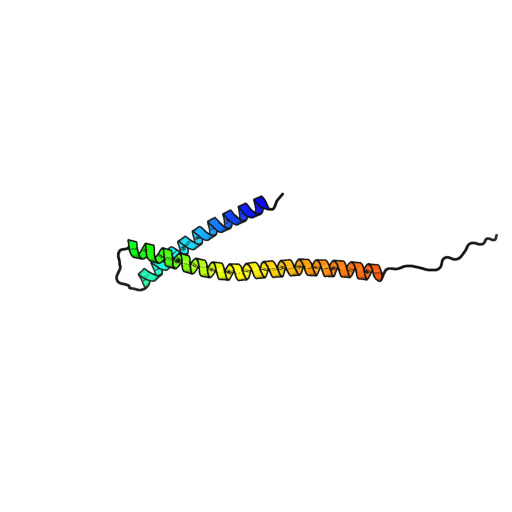20 -0.897 -57.251 1.00 45.06 103 PRO A CA 1
ATOM 725 C C . PRO A 1 103 ? 39.014 0.056 -57.059 1.00 45.06 103 PRO A C 1
ATOM 727 O O . PRO A 1 103 ? 38.974 1.250 -57.349 1.00 45.06 103 PRO A O 1
ATOM 730 N N . LYS A 1 104 ? 40.108 -0.539 -56.577 1.00 63.41 104 LYS A N 1
ATOM 731 C CA . LYS A 1 104 ? 41.469 -0.040 -56.764 1.00 63.41 104 LYS A CA 1
ATOM 732 C C . LYS A 1 104 ? 41.986 -0.576 -58.091 1.00 63.41 104 LYS A C 1
ATOM 734 O O . LYS A 1 104 ? 41.924 -1.783 -58.284 1.00 63.41 104 LYS A O 1
ATOM 739 N N . GLU A 1 105 ? 42.548 0.286 -58.926 1.00 49.78 105 GLU A N 1
ATOM 740 C CA . GLU A 1 105 ? 43.440 -0.096 -60.026 1.00 49.78 105 GLU A CA 1
ATOM 741 C C . GLU A 1 105 ? 44.236 1.147 -60.499 1.00 49.78 105 GLU A C 1
ATOM 743 O O . GLU A 1 105 ? 43.933 2.253 -60.047 1.00 49.78 105 GLU A O 1
ATOM 748 N N . PRO A 1 106 ? 45.333 1.001 -61.262 1.00 48.25 106 PRO A N 1
ATOM 749 C CA . PRO A 1 106 ? 46.681 0.867 -60.719 1.00 48.25 106 PRO A CA 1
ATOM 750 C C . PRO A 1 106 ? 47.627 1.999 -61.173 1.00 48.25 106 PRO A C 1
ATOM 752 O O . PRO A 1 106 ? 47.324 2.816 -62.034 1.00 48.25 106 PRO A O 1
ATOM 755 N N . SER A 1 107 ? 48.821 2.022 -60.583 1.00 60.59 107 SER A N 1
ATOM 756 C CA . SER A 1 107 ? 49.976 2.819 -61.006 1.00 60.59 107 SER A CA 1
ATOM 757 C C . SER A 1 107 ? 50.414 2.531 -62.449 1.00 60.59 107 SER A C 1
ATOM 759 O O . SER A 1 107 ? 50.571 1.362 -62.796 1.00 60.59 107 SER A O 1
ATOM 761 N N . THR A 1 108 ? 50.755 3.559 -63.234 1.00 52.66 108 THR A N 1
ATOM 762 C CA . THR A 1 108 ? 51.906 3.541 -64.169 1.00 52.66 108 THR A CA 1
ATOM 763 C C . THR A 1 108 ? 52.304 4.972 -64.612 1.00 52.66 108 THR A C 1
ATOM 765 O O . THR A 1 108 ? 51.499 5.889 -64.463 1.00 52.66 108 THR A O 1
ATOM 768 N N . PRO A 1 109 ? 53.574 5.175 -65.033 1.00 67.06 109 PRO A N 1
ATOM 769 C CA . PRO A 1 109 ? 54.327 6.440 -64.996 1.00 67.06 109 PRO A CA 1
ATOM 770 C C . PRO A 1 109 ? 54.242 7.219 -66.324 1.00 67.06 109 PRO A C 1
ATOM 772 O O . PRO A 1 109 ? 53.454 6.831 -67.181 1.00 67.06 109 PRO A O 1
ATOM 775 N N . THR A 1 110 ? 55.123 8.226 -66.507 1.00 45.84 110 THR A N 1
ATOM 776 C CA . THR A 1 110 ? 55.461 9.030 -67.725 1.00 45.84 110 THR A CA 1
ATOM 777 C C . THR A 1 110 ? 54.976 10.481 -67.569 1.00 45.84 110 THR A C 1
ATOM 779 O O . THR A 1 110 ? 53.800 10.680 -67.298 1.00 45.84 110 THR A O 1
ATOM 782 N N . ALA A 1 111 ? 55.758 11.554 -67.701 1.00 43.75 111 ALA A N 1
ATOM 783 C CA . ALA A 1 111 ? 57.180 11.825 -67.933 1.00 43.75 111 ALA A CA 1
ATOM 784 C C . ALA A 1 111 ? 57.475 13.234 -67.375 1.0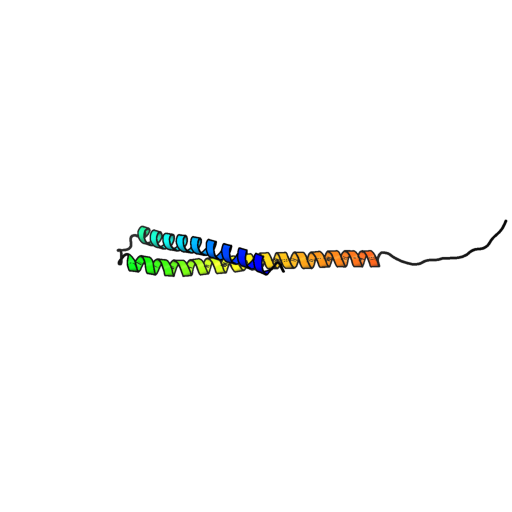0 43.75 111 ALA A C 1
ATOM 786 O O . ALA A 1 111 ? 56.499 14.004 -67.207 1.00 43.75 111 ALA A O 1
#

Foldseek 3Di:
DCVVVVVVVVVVVCVVVLVVQLVVQLVVQLVVVVVVPDDDDPPVVSSVVSSVVSVVVSVVVCVVVCVVVVVVVVVVVVCVVVVVVVVVVVVVVVVVVPDDDDDDDDDDDDD

Sequence (111 aa):
MVLAPVATVLADSLLQGTVNALLTFRIGCIAKRYSAGMPLPSAKLVRKAAGREATVMLGSVVAKLTKTVTKAVWDSALRVVTGKGKAAAGRLARGLLGGPAGPKEPSTPTA